Protein AF-J9EFP9-F1 (afdb_monomer_lite)

InterPro domains:
  IPR000242 Tyrosine-specific protein phosphatase, PTPase domain [PF00102] (1-44)
  IPR000387 Tyrosine-specific protein phosphatases domain [PS50056] (1-36)
  IPR029021 Protein-tyrosine phosphatase-like [G3DSA:3.90.190.10] (1-58)
  IPR029021 Protein-tyrosine phosphatase-like [SSF52799] (2-47)
  IPR052782 Oocyte-to-zygote transition regulator [PTHR46163] (2-72)

Secondary structure (DSSP, 8-state):
-HHHHHHTT----HHHHHHHHHHHSTT-S-SHHHHHHHHHHHHHHHHHTTSS---HHHHHHHHHHHHHHHHHHHHHHHHHH--

Sequence (83 aa):
MAVDRLKHSENLSIPDIVKELRDQRMHAVQNDQQYLFIYRMVIEILLAEDLLIKSPEITSLIKEYDDLIARKRQERNQKVKNE

Foldseek 3Di:
DLLVCVVVVHPDDLVNVQVVVCVVPPCDPVDPLNSLVSVLVVLVSCVVSVVDDDDPVSVVVNVVSVVVSVVVVVVVVVVVVVD

Radius of gyration: 14.72 Å; chains: 1; bounding box: 38×17×44 Å

Structure (mmCIF, N/CA/C/O backbone):
data_AF-J9EFP9-F1
#
_entry.id   AF-J9EFP9-F1
#
loop_
_atom_site.group_PDB
_atom_site.id
_atom_site.type_symbol
_atom_site.label_atom_id
_atom_site.label_alt_id
_atom_site.label_comp_id
_atom_site.label_asym_id
_atom_site.label_entity_id
_atom_site.label_seq_id
_atom_site.pdbx_PDB_ins_code
_atom_site.Cartn_x
_atom_site.Cartn_y
_atom_site.Cartn_z
_atom_site.occupancy
_atom_site.B_iso_or_equiv
_atom_site.auth_seq_id
_atom_site.auth_comp_id
_atom_site.auth_asym_id
_atom_site.auth_atom_id
_atom_site.pdbx_PDB_model_num
ATOM 1 N N . MET A 1 1 ? -6.888 -3.409 -14.050 1.00 66.38 1 MET A N 1
ATOM 2 C CA . MET A 1 1 ? -6.804 -3.511 -12.571 1.00 66.38 1 MET A CA 1
ATOM 3 C C . MET A 1 1 ? -5.697 -2.571 -12.084 1.00 66.38 1 MET A C 1
ATOM 5 O O . MET A 1 1 ? -4.841 -2.239 -12.893 1.00 66.38 1 MET A O 1
ATOM 9 N N . ALA A 1 2 ? -5.678 -2.122 -10.822 1.00 70.19 2 ALA A N 1
ATOM 10 C CA . ALA A 1 2 ? -4.635 -1.211 -10.306 1.00 70.19 2 ALA A CA 1
ATOM 11 C C . ALA A 1 2 ? -3.197 -1.702 -10.592 1.00 70.19 2 ALA A C 1
ATOM 13 O O . ALA A 1 2 ? -2.328 -0.914 -10.949 1.00 70.19 2 ALA A O 1
ATOM 14 N N . VAL A 1 3 ? -2.980 -3.020 -10.526 1.00 73.00 3 VAL A N 1
ATOM 15 C CA . VAL A 1 3 ? -1.708 -3.672 -10.877 1.00 73.00 3 VAL A CA 1
ATOM 16 C C . VAL A 1 3 ? -1.322 -3.426 -12.337 1.00 73.00 3 VAL A C 1
ATOM 18 O O . VAL A 1 3 ? -0.188 -3.059 -12.610 1.00 73.00 3 VAL A O 1
ATOM 21 N N . ASP A 1 4 ? -2.261 -3.554 -13.276 1.00 78.00 4 ASP A N 1
ATOM 22 C CA . ASP A 1 4 ? -1.981 -3.309 -14.695 1.00 78.00 4 ASP A CA 1
ATOM 23 C C . ASP A 1 4 ? -1.569 -1.855 -14.927 1.00 78.00 4 ASP A C 1
ATOM 25 O O . ASP A 1 4 ? -0.641 -1.592 -15.682 1.00 78.00 4 ASP A O 1
ATOM 29 N N . ARG A 1 5 ? -2.212 -0.902 -14.246 1.00 77.31 5 ARG A N 1
ATOM 30 C CA . ARG A 1 5 ? -1.882 0.527 -14.366 1.00 77.31 5 ARG A CA 1
ATOM 31 C C . ARG A 1 5 ? -0.469 0.826 -13.852 1.00 77.31 5 ARG A C 1
ATOM 33 O O . ARG A 1 5 ? 0.258 1.580 -14.494 1.00 77.31 5 ARG A O 1
ATOM 40 N N . LEU A 1 6 ? -0.047 0.161 -12.768 1.00 75.25 6 LEU A N 1
ATOM 41 C CA . LEU A 1 6 ? 1.338 0.220 -12.281 1.00 75.25 6 LEU A CA 1
ATOM 42 C C . LEU A 1 6 ? 2.334 -0.299 -13.332 1.00 75.25 6 LEU A C 1
ATOM 44 O O . LEU A 1 6 ? 3.365 0.333 -13.547 1.00 75.25 6 LEU A O 1
ATOM 48 N N . LYS A 1 7 ? 2.013 -1.391 -14.043 1.00 74.19 7 LYS A N 1
ATOM 49 C CA . LYS A 1 7 ? 2.872 -1.939 -15.114 1.00 74.19 7 LYS A CA 1
ATOM 50 C C . LYS A 1 7 ? 3.013 -1.004 -16.313 1.00 74.19 7 LYS A C 1
ATOM 52 O O . LYS A 1 7 ? 4.076 -0.944 -16.921 1.00 74.19 7 LYS A O 1
ATOM 57 N N . HIS A 1 8 ? 1.963 -0.258 -16.645 1.00 78.75 8 HIS A N 1
ATOM 58 C CA . HIS A 1 8 ? 1.972 0.675 -17.775 1.00 78.75 8 HIS A CA 1
ATOM 59 C C . HIS A 1 8 ? 2.538 2.060 -17.418 1.00 78.75 8 HIS A C 1
ATOM 61 O O . HIS A 1 8 ? 2.431 2.981 -18.223 1.00 78.75 8 HIS A O 1
ATOM 67 N N . SER A 1 9 ? 3.161 2.216 -16.238 1.00 65.44 9 SER A N 1
ATOM 68 C CA . SER A 1 9 ? 3.709 3.495 -15.756 1.00 65.44 9 SER A CA 1
ATOM 69 C C . SER A 1 9 ? 2.679 4.630 -15.736 1.00 65.44 9 SER A C 1
ATOM 71 O O . SER A 1 9 ? 3.020 5.804 -15.882 1.00 65.44 9 SER A O 1
ATOM 73 N N . GLU A 1 10 ? 1.401 4.294 -15.553 1.00 71.94 10 GLU A N 1
ATOM 74 C CA . GLU A 1 10 ? 0.386 5.311 -15.325 1.00 71.94 10 GLU A CA 1
ATOM 75 C C . GLU A 1 10 ? 0.572 5.907 -13.928 1.00 71.94 10 GLU A C 1
ATOM 77 O O . GLU A 1 10 ? 0.822 5.189 -12.957 1.00 71.94 10 GLU A O 1
ATOM 82 N N . ASN A 1 11 ? 0.404 7.226 -13.809 1.00 76.19 11 ASN A N 1
ATOM 83 C CA . ASN A 1 11 ? 0.381 7.890 -12.509 1.00 76.19 11 ASN A CA 1
ATOM 84 C C . ASN A 1 11 ? -0.815 7.371 -11.702 1.00 76.19 11 ASN A C 1
ATOM 86 O O . ASN A 1 11 ? -1.956 7.783 -11.920 1.00 76.19 11 ASN A O 1
ATOM 90 N N . LEU A 1 12 ? -0.539 6.459 -10.774 1.00 83.06 12 LEU A N 1
ATOM 91 C CA . LEU A 1 12 ? -1.518 5.872 -9.875 1.00 83.06 12 LEU A CA 1
ATOM 92 C C . LEU A 1 12 ? -1.127 6.193 -8.435 1.00 83.06 12 LEU A C 1
ATOM 94 O O . LEU A 1 12 ? -0.087 5.749 -7.947 1.00 83.06 12 LEU A O 1
ATOM 98 N N . SER A 1 13 ? -1.962 6.968 -7.745 1.00 90.88 13 SER A N 1
ATOM 99 C CA . SER A 1 13 ? -1.758 7.268 -6.330 1.00 90.88 13 SER A CA 1
ATOM 100 C C . SER A 1 13 ? -2.497 6.265 -5.437 1.00 90.88 13 SER A C 1
ATOM 102 O O . SER A 1 13 ? -3.496 5.665 -5.835 1.00 90.88 13 SER A O 1
ATOM 104 N N . ILE A 1 14 ? -2.045 6.090 -4.191 1.00 93.81 14 ILE A N 1
ATOM 105 C CA . ILE A 1 14 ? -2.751 5.230 -3.227 1.00 93.81 14 ILE A CA 1
ATOM 106 C C . ILE A 1 14 ? -4.211 5.678 -2.992 1.00 93.81 14 ILE A C 1
ATOM 108 O O . ILE A 1 14 ? -5.083 4.806 -2.961 1.00 93.81 14 ILE A O 1
ATOM 112 N N . PRO A 1 15 ? -4.531 6.986 -2.882 1.00 94.19 15 PRO A N 1
ATOM 113 C CA . PRO A 1 15 ? -5.920 7.446 -2.849 1.00 94.19 15 PRO A CA 1
ATOM 114 C C . PRO A 1 15 ? -6.768 6.970 -4.034 1.00 94.19 15 PRO A C 1
ATOM 116 O O . PRO A 1 15 ? -7.918 6.586 -3.821 1.00 94.19 15 PRO A O 1
ATOM 119 N N . ASP A 1 16 ? -6.209 6.941 -5.248 1.00 93.06 16 ASP A N 1
ATOM 120 C CA . ASP A 1 16 ? -6.922 6.457 -6.438 1.00 93.06 16 ASP A CA 1
ATOM 121 C C . ASP A 1 16 ? -7.232 4.963 -6.322 1.00 93.06 16 ASP A C 1
ATOM 123 O O . ASP A 1 16 ? -8.369 4.552 -6.545 1.00 93.06 16 ASP A O 1
ATOM 127 N N . ILE A 1 17 ? -6.261 4.160 -5.868 1.00 92.94 17 ILE A N 1
ATOM 128 C CA . ILE A 1 17 ? -6.458 2.724 -5.609 1.00 92.94 17 ILE A CA 1
ATOM 129 C C . ILE A 1 17 ? -7.582 2.515 -4.588 1.00 92.94 17 ILE A C 1
ATOM 131 O O . ILE A 1 17 ? -8.468 1.685 -4.783 1.00 92.94 17 ILE A O 1
ATOM 135 N N . VAL A 1 18 ? -7.579 3.274 -3.489 1.00 95.31 18 VAL A N 1
ATOM 136 C CA . VAL A 1 18 ? -8.609 3.156 -2.444 1.00 95.31 18 VAL A CA 1
ATOM 137 C C . VAL A 1 18 ? -9.983 3.577 -2.960 1.00 95.31 18 VAL A C 1
ATOM 139 O O . VAL A 1 18 ? -10.982 2.955 -2.595 1.00 95.31 18 VAL A O 1
ATOM 142 N N . LYS A 1 19 ? -10.044 4.608 -3.808 1.00 93.81 19 LYS A N 1
ATOM 143 C CA . LYS A 1 19 ? -11.282 5.041 -4.458 1.00 93.81 19 LYS A CA 1
ATOM 144 C C . LYS A 1 19 ? -11.840 3.936 -5.355 1.00 93.81 19 LYS A C 1
ATOM 146 O O . LYS A 1 19 ? -12.981 3.538 -5.153 1.00 93.81 19 LYS A O 1
ATOM 151 N N . GLU A 1 20 ? -11.022 3.364 -6.238 1.00 93.19 20 GLU A N 1
ATOM 152 C CA . GLU A 1 20 ? -11.429 2.247 -7.103 1.00 93.19 20 GLU A CA 1
ATOM 153 C C . GLU A 1 20 ? -11.921 1.035 -6.293 1.00 93.19 20 GLU A C 1
ATOM 155 O O . GLU A 1 20 ? -12.942 0.432 -6.624 1.00 93.19 20 GLU A O 1
ATOM 160 N N . LEU A 1 21 ? -11.241 0.696 -5.190 1.00 94.19 21 LEU A N 1
ATOM 161 C CA . LEU A 1 21 ? -11.669 -0.390 -4.300 1.00 94.19 21 LEU A CA 1
ATOM 162 C C . LEU A 1 21 ? -13.044 -0.119 -3.672 1.00 94.19 21 LEU A C 1
ATOM 164 O O . LEU A 1 21 ? -13.842 -1.045 -3.516 1.00 94.19 21 LEU A O 1
ATOM 168 N N . ARG A 1 22 ? -13.331 1.136 -3.309 1.00 96.06 22 ARG A N 1
ATOM 169 C CA . ARG A 1 22 ? -14.624 1.540 -2.734 1.00 96.06 22 ARG A CA 1
ATOM 170 C C . ARG A 1 22 ? -15.739 1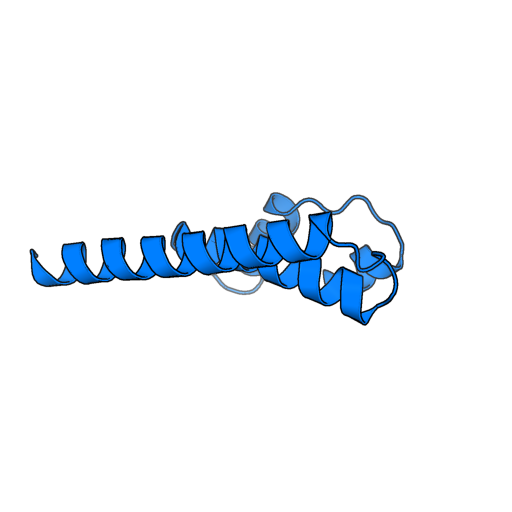.596 -3.770 1.00 96.06 22 ARG A C 1
ATOM 172 O O . ARG A 1 22 ? -16.872 1.272 -3.419 1.00 96.06 22 ARG A O 1
ATOM 179 N N . ASP A 1 23 ? -15.411 1.937 -5.013 1.00 95.44 23 ASP A N 1
ATOM 180 C CA . ASP A 1 23 ? -16.347 1.906 -6.139 1.00 95.44 23 ASP A CA 1
ATOM 181 C C . ASP A 1 23 ? -16.748 0.458 -6.483 1.00 95.44 23 ASP A C 1
ATOM 183 O O . ASP A 1 23 ? -17.901 0.194 -6.816 1.00 95.44 23 ASP A O 1
ATOM 187 N N . GLN A 1 24 ? -15.827 -0.505 -6.335 1.00 94.56 24 GLN A N 1
ATOM 188 C CA . GLN A 1 24 ? -16.116 -1.937 -6.514 1.00 94.56 24 GLN A CA 1
ATOM 189 C C . GLN A 1 24 ? -16.872 -2.556 -5.330 1.00 94.56 24 GLN A C 1
ATOM 191 O O . GLN A 1 24 ? -17.732 -3.419 -5.517 1.00 94.56 24 GLN A O 1
ATOM 196 N N . ARG A 1 25 ? -16.540 -2.156 -4.097 1.00 95.81 25 ARG A N 1
ATOM 197 C CA . ARG A 1 25 ? -17.196 -2.635 -2.877 1.00 95.81 25 ARG A CA 1
ATOM 198 C C . ARG A 1 25 ? -17.268 -1.517 -1.849 1.00 95.81 25 ARG A C 1
ATOM 200 O O . ARG A 1 25 ? -16.256 -1.140 -1.253 1.00 95.81 25 ARG A O 1
ATOM 207 N N . MET A 1 26 ? -18.490 -1.069 -1.556 1.00 94.12 26 MET A N 1
ATOM 208 C CA . MET A 1 26 ? -18.724 -0.123 -0.467 1.00 94.12 26 MET A CA 1
ATOM 209 C C . MET A 1 26 ? -18.055 -0.589 0.829 1.00 94.12 26 MET A C 1
ATOM 211 O O . MET A 1 26 ? -18.061 -1.773 1.175 1.00 94.12 26 MET A O 1
ATOM 215 N N . HIS A 1 27 ? -17.484 0.375 1.550 1.00 93.25 27 HIS A N 1
ATOM 216 C CA . HIS A 1 27 ? -16.724 0.148 2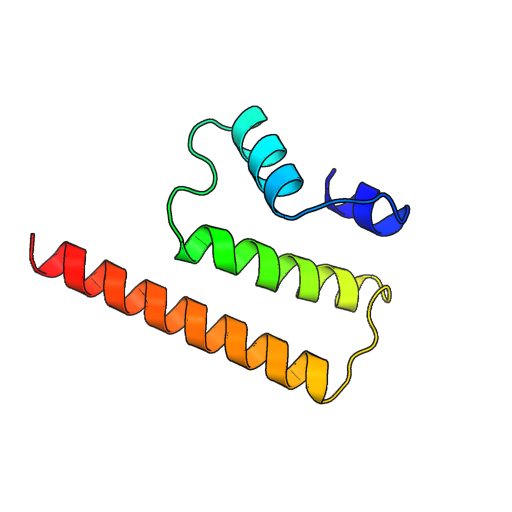.778 1.00 93.25 27 HIS A CA 1
ATOM 217 C C . HIS A 1 27 ? -15.476 -0.736 2.607 1.00 93.25 27 HIS A C 1
ATOM 219 O O . HIS A 1 27 ? -15.014 -1.336 3.577 1.00 93.25 27 HIS A O 1
ATOM 225 N N . ALA A 1 28 ? -14.881 -0.813 1.414 1.00 96.06 28 ALA A N 1
ATOM 226 C CA . ALA A 1 28 ? -13.488 -1.231 1.303 1.00 96.06 28 ALA A CA 1
ATOM 227 C C . ALA A 1 28 ? -12.576 -0.224 2.034 1.00 96.06 28 ALA A C 1
ATOM 229 O O . ALA A 1 28 ? -12.774 0.992 1.945 1.00 96.06 28 ALA A O 1
ATOM 230 N N . VAL A 1 29 ? -11.561 -0.736 2.740 1.00 96.69 29 VAL A N 1
ATOM 231 C CA . VAL A 1 29 ? -10.554 0.064 3.464 1.00 96.69 29 VAL A CA 1
ATOM 232 C C . VAL A 1 29 ? -11.193 0.988 4.517 1.00 96.69 29 VAL A C 1
ATOM 234 O O . VAL A 1 29 ? -11.404 2.183 4.296 1.00 96.69 29 VAL A O 1
ATOM 237 N N . GLN A 1 30 ? -11.522 0.417 5.675 1.00 96.12 30 GLN A N 1
ATOM 238 C CA . GLN A 1 30 ? -12.311 1.041 6.748 1.00 96.12 30 GLN A CA 1
ATOM 239 C C . GLN A 1 30 ? -11.470 1.661 7.866 1.00 96.12 30 GLN A C 1
ATOM 241 O O . GLN A 1 30 ? -12.005 2.364 8.716 1.00 96.12 30 GLN A O 1
ATOM 246 N N . ASN A 1 31 ? -10.170 1.374 7.917 1.00 96.00 31 ASN A N 1
ATOM 247 C CA . ASN A 1 31 ? -9.298 1.875 8.974 1.00 96.00 31 ASN A CA 1
ATOM 248 C C . ASN A 1 31 ? -7.881 2.163 8.470 1.00 96.00 31 ASN A C 1
ATOM 250 O O . ASN A 1 31 ? -7.483 1.738 7.383 1.00 96.00 31 ASN A O 1
ATOM 254 N N . ASP A 1 32 ? -7.128 2.889 9.293 1.00 96.62 32 ASP A N 1
ATOM 255 C CA . ASP A 1 32 ? -5.750 3.299 9.033 1.00 96.62 32 ASP A CA 1
ATOM 256 C C . ASP A 1 32 ? -4.809 2.104 8.819 1.00 96.62 32 ASP A C 1
ATOM 258 O O . ASP A 1 32 ? -4.000 2.132 7.896 1.00 96.62 32 ASP A O 1
ATOM 262 N N . GLN A 1 33 ? -4.959 1.018 9.585 1.00 97.44 33 GLN A N 1
ATOM 263 C CA . GLN A 1 33 ? -4.178 -0.207 9.383 1.00 97.44 33 GLN A CA 1
ATOM 264 C C . GLN A 1 33 ? -4.378 -0.780 7.970 1.00 97.44 33 GLN A C 1
ATOM 266 O O . GLN A 1 33 ? -3.409 -1.171 7.322 1.00 97.44 33 GLN A O 1
ATOM 271 N N . GLN A 1 34 ? -5.621 -0.844 7.485 1.00 97.50 34 GLN A N 1
ATOM 272 C CA . GLN A 1 34 ? -5.919 -1.326 6.133 1.00 97.50 34 GLN A CA 1
ATOM 273 C C . GLN A 1 34 ? -5.365 -0.383 5.064 1.00 97.50 34 GLN A C 1
ATOM 275 O O . GLN A 1 34 ? -4.854 -0.852 4.054 1.00 97.50 34 GLN A O 1
ATOM 280 N N . TYR A 1 35 ? -5.423 0.931 5.290 1.00 97.44 35 TYR A N 1
ATOM 281 C CA . TYR A 1 35 ? -4.855 1.915 4.370 1.00 97.44 35 TYR A CA 1
ATOM 282 C C . TYR A 1 35 ? -3.326 1.777 4.265 1.00 97.44 35 TYR A C 1
ATOM 284 O O . TYR A 1 35 ? -2.783 1.722 3.166 1.00 97.44 35 TYR A O 1
ATOM 292 N N . LEU A 1 36 ? -2.633 1.615 5.397 1.00 97.69 36 LEU A N 1
ATOM 293 C CA . LEU A 1 36 ? -1.188 1.353 5.445 1.00 97.69 36 LEU A CA 1
ATOM 294 C C . LEU A 1 36 ? -0.806 0.034 4.767 1.00 97.69 36 LEU A C 1
ATOM 296 O O . LEU A 1 36 ? 0.222 -0.046 4.098 1.00 97.69 36 LEU A O 1
ATOM 300 N N . PHE A 1 37 ? -1.652 -0.990 4.895 1.00 97.56 37 PHE A N 1
ATOM 301 C CA . PHE A 1 37 ? -1.438 -2.265 4.219 1.00 97.56 37 PHE A CA 1
ATOM 302 C C . PHE A 1 37 ? -1.424 -2.119 2.689 1.00 97.56 37 PHE A C 1
ATOM 304 O 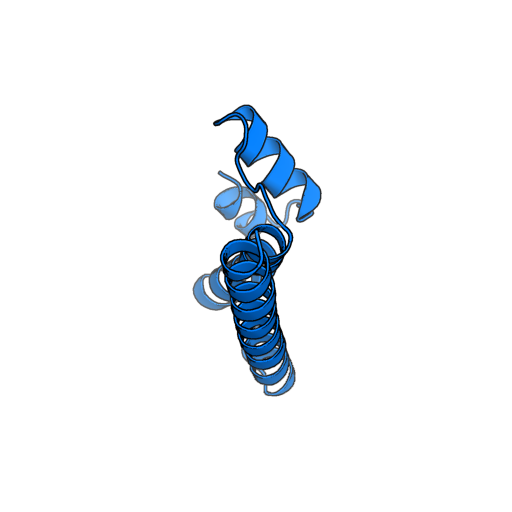O . PHE A 1 37 ? -0.672 -2.826 2.024 1.00 97.56 37 PHE A O 1
ATOM 311 N N . ILE A 1 38 ? -2.169 -1.164 2.119 1.00 96.88 38 ILE A N 1
ATOM 312 C CA . ILE A 1 38 ? -2.137 -0.905 0.670 1.00 96.88 38 ILE A CA 1
ATOM 313 C C . ILE A 1 38 ? -0.766 -0.385 0.235 1.00 96.88 38 ILE A C 1
ATOM 315 O O . ILE A 1 38 ? -0.227 -0.898 -0.740 1.00 96.88 38 ILE A O 1
ATOM 319 N N . TYR A 1 39 ? -0.155 0.549 0.973 1.00 96.12 39 TYR A N 1
ATOM 320 C CA . TYR A 1 39 ? 1.217 0.995 0.680 1.00 96.12 39 TYR A CA 1
ATOM 321 C C . TYR A 1 39 ? 2.195 -0.180 0.696 1.00 96.12 39 TYR A C 1
ATOM 323 O O . TYR A 1 39 ? 2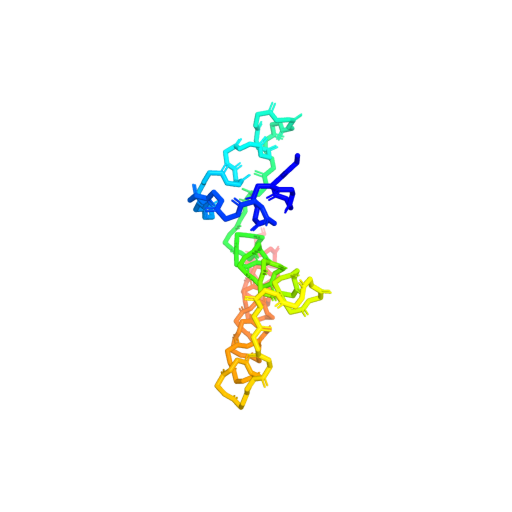.967 -0.363 -0.245 1.00 96.12 39 TYR A O 1
ATOM 331 N N . ARG A 1 40 ? 2.119 -1.017 1.738 1.00 97.50 40 ARG A N 1
ATOM 332 C CA . ARG A 1 40 ? 2.984 -2.191 1.879 1.00 97.50 40 ARG A CA 1
ATOM 333 C C . ARG A 1 40 ? 2.826 -3.175 0.715 1.00 97.50 40 ARG A C 1
ATOM 335 O O . ARG A 1 40 ? 3.832 -3.699 0.241 1.00 97.50 40 ARG A O 1
ATOM 342 N N . MET A 1 41 ? 1.598 -3.410 0.248 1.00 95.94 41 MET A N 1
ATOM 343 C CA . MET A 1 41 ? 1.318 -4.295 -0.891 1.00 95.94 41 MET A CA 1
ATOM 344 C C . MET A 1 41 ? 1.730 -3.696 -2.231 1.00 95.94 41 MET A C 1
ATOM 346 O O . MET A 1 41 ? 2.220 -4.428 -3.081 1.00 95.94 41 MET A O 1
ATOM 350 N N . VAL A 1 42 ? 1.597 -2.383 -2.422 1.00 94.19 42 VAL A N 1
ATOM 351 C CA . VAL A 1 42 ? 2.105 -1.726 -3.634 1.00 94.19 42 VAL A CA 1
ATOM 352 C C . VAL A 1 42 ? 3.621 -1.885 -3.729 1.00 94.19 42 VAL A C 1
ATOM 354 O O . VAL A 1 42 ? 4.108 -2.256 -4.789 1.00 94.19 42 VAL A O 1
ATOM 357 N N . ILE A 1 43 ? 4.361 -1.713 -2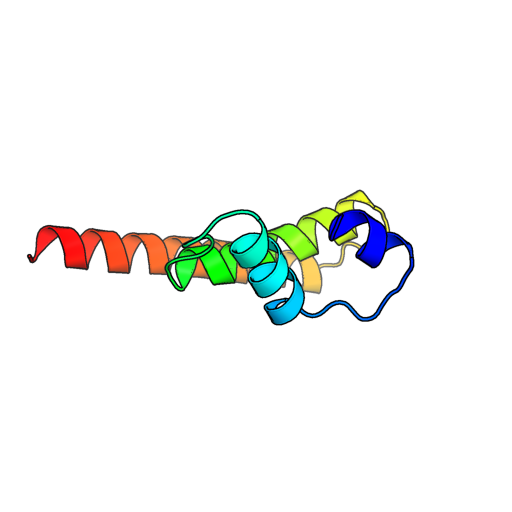.628 1.00 94.88 43 ILE A N 1
ATOM 358 C CA . ILE A 1 43 ? 5.812 -1.975 -2.605 1.00 94.88 43 ILE A CA 1
ATOM 359 C C . ILE A 1 43 ? 6.117 -3.434 -2.983 1.00 94.88 43 ILE A C 1
ATOM 361 O O . ILE A 1 43 ? 7.009 -3.678 -3.791 1.00 94.88 43 ILE A O 1
ATOM 365 N N . GLU A 1 44 ? 5.365 -4.399 -2.440 1.00 95.06 44 GLU A N 1
ATOM 366 C CA . GLU A 1 44 ? 5.538 -5.826 -2.760 1.00 95.06 44 GLU A CA 1
ATOM 367 C C . GLU A 1 44 ? 5.306 -6.114 -4.249 1.00 95.06 44 GLU A C 1
ATOM 369 O O . GLU A 1 44 ? 6.100 -6.810 -4.873 1.00 95.06 44 GLU A O 1
ATOM 374 N N . ILE A 1 45 ? 4.245 -5.547 -4.829 1.00 93.31 45 ILE A N 1
ATOM 375 C CA . ILE A 1 45 ? 3.910 -5.707 -6.248 1.00 93.31 45 ILE A CA 1
ATOM 376 C C . ILE A 1 45 ? 4.998 -5.094 -7.126 1.00 93.31 45 ILE A C 1
ATOM 378 O O . ILE A 1 45 ? 5.425 -5.722 -8.086 1.00 93.31 45 ILE A O 1
ATOM 382 N N . LEU A 1 46 ? 5.482 -3.895 -6.792 1.00 92.50 46 LEU A N 1
ATOM 383 C CA . LEU A 1 46 ? 6.551 -3.255 -7.556 1.00 92.50 46 LEU A CA 1
ATOM 384 C C . LEU A 1 46 ? 7.844 -4.085 -7.536 1.00 92.50 46 LEU A C 1
ATOM 386 O O . LEU A 1 46 ? 8.522 -4.159 -8.555 1.00 92.50 46 LEU A O 1
ATOM 390 N N . LEU A 1 47 ? 8.171 -4.729 -6.410 1.00 94.56 47 LEU A N 1
ATOM 391 C CA . LEU A 1 47 ? 9.302 -5.659 -6.323 1.00 94.56 47 LEU A CA 1
ATOM 392 C C . LEU A 1 47 ? 9.067 -6.944 -7.127 1.00 94.56 47 LEU A C 1
ATOM 394 O O . LEU A 1 47 ? 9.988 -7.424 -7.774 1.00 94.56 47 LEU A O 1
ATOM 398 N N . ALA A 1 48 ? 7.858 -7.508 -7.075 1.00 93.75 48 ALA A N 1
ATOM 399 C CA . ALA A 1 48 ? 7.519 -8.750 -7.774 1.00 93.75 48 ALA A CA 1
ATOM 400 C C . ALA A 1 48 ? 7.449 -8.589 -9.302 1.00 93.75 48 ALA A C 1
ATOM 402 O O . ALA A 1 48 ? 7.645 -9.556 -10.029 1.00 93.75 48 ALA A O 1
ATOM 403 N N . GLU A 1 49 ? 7.157 -7.378 -9.775 1.00 91.31 49 GLU A N 1
ATOM 404 C CA . GLU A 1 49 ? 7.070 -7.025 -11.197 1.00 91.31 49 GLU A CA 1
ATOM 405 C C . GLU A 1 49 ? 8.371 -6.403 -11.735 1.00 91.31 49 GLU A C 1
ATOM 407 O O . GLU A 1 49 ? 8.370 -5.843 -12.829 1.00 91.31 49 GLU A O 1
ATOM 412 N N . ASP A 1 50 ? 9.464 -6.444 -10.962 1.00 91.62 50 ASP A N 1
ATOM 413 C CA . ASP A 1 50 ? 10.766 -5.844 -11.300 1.00 91.62 50 ASP A CA 1
ATOM 414 C C . ASP A 1 50 ? 10.703 -4.330 -11.626 1.00 91.62 50 ASP A C 1
ATOM 416 O O . ASP A 1 50 ? 11.604 -3.764 -12.249 1.00 91.62 50 ASP A O 1
ATOM 420 N N . LEU A 1 51 ? 9.651 -3.640 -11.167 1.00 89.88 51 LEU A N 1
ATOM 421 C CA . LEU A 1 51 ? 9.453 -2.189 -11.311 1.00 89.88 51 LEU A CA 1
ATOM 422 C 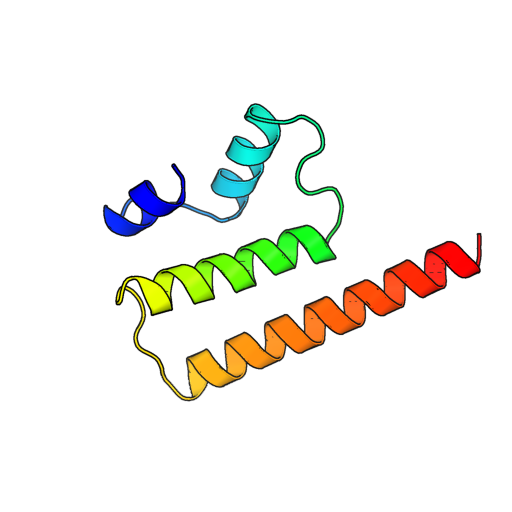C . LEU A 1 51 ? 10.162 -1.389 -10.208 1.00 89.88 51 LEU A C 1
ATOM 424 O O . LEU A 1 51 ? 10.325 -0.173 -10.318 1.00 89.88 51 LEU A O 1
ATOM 428 N N . LEU A 1 52 ? 10.573 -2.061 -9.131 1.00 92.25 52 LEU A N 1
ATOM 429 C CA . LEU A 1 52 ? 11.359 -1.508 -8.037 1.00 92.25 52 LEU A CA 1
ATOM 430 C C . LEU A 1 52 ? 12.555 -2.417 -7.757 1.00 92.25 52 LEU A C 1
ATOM 432 O O . LEU A 1 52 ? 12.421 -3.632 -7.649 1.00 92.25 52 LEU A O 1
ATOM 436 N N . ILE A 1 53 ? 13.734 -1.821 -7.587 1.00 94.81 53 ILE A N 1
ATOM 437 C CA . ILE A 1 53 ? 14.951 -2.563 -7.256 1.00 94.81 53 ILE A CA 1
ATOM 438 C C . ILE A 1 53 ? 15.007 -2.779 -5.746 1.00 94.81 53 ILE A C 1
ATOM 440 O O . ILE A 1 53 ? 14.904 -1.836 -4.958 1.00 94.81 53 ILE A O 1
ATOM 444 N N . LYS A 1 54 ? 15.225 -4.029 -5.331 1.00 95.62 54 LYS A N 1
ATOM 445 C CA . LYS A 1 54 ? 15.432 -4.353 -3.921 1.00 95.62 54 LYS A CA 1
ATOM 446 C C . LYS A 1 54 ? 16.762 -3.775 -3.437 1.00 95.62 54 LYS A C 1
ATOM 448 O O . LYS A 1 54 ? 17.827 -4.228 -3.844 1.00 95.62 54 LYS A O 1
ATOM 453 N N . SER A 1 55 ? 16.686 -2.814 -2.523 1.00 97.19 55 SER A N 1
ATOM 454 C CA . SER A 1 55 ? 17.842 -2.202 -1.866 1.00 97.19 55 SER A CA 1
ATOM 455 C C . SER A 1 55 ? 17.738 -2.307 -0.334 1.00 97.19 55 SER A C 1
ATOM 457 O O . SER A 1 55 ? 16.668 -2.656 0.193 1.00 97.19 55 SER A O 1
ATOM 459 N N . PRO A 1 56 ? 18.819 -2.026 0.417 1.00 97.94 56 PRO A N 1
ATOM 460 C CA . PRO A 1 56 ? 18.764 -1.930 1.876 1.00 97.94 56 PRO A CA 1
ATOM 461 C C . PRO A 1 56 ? 17.736 -0.901 2.371 1.00 97.94 56 PRO A C 1
ATOM 463 O O . PRO A 1 56 ? 17.040 -1.150 3.357 1.00 97.94 56 PRO A O 1
ATOM 466 N N . GLU A 1 57 ? 17.579 0.214 1.657 1.00 97.31 57 GLU A N 1
ATOM 467 C CA . GLU A 1 57 ? 16.597 1.263 1.952 1.00 97.31 57 GLU A CA 1
ATOM 468 C C . GLU A 1 57 ? 15.169 0.738 1.771 1.00 97.31 57 GLU A C 1
ATOM 470 O O . GLU A 1 57 ? 14.344 0.886 2.669 1.00 97.31 57 GLU A O 1
ATOM 475 N N . ILE A 1 58 ? 14.886 0.042 0.663 1.00 97.00 58 ILE A N 1
ATOM 476 C CA . ILE A 1 58 ? 13.569 -0.575 0.429 1.00 97.00 58 ILE A CA 1
ATOM 477 C C . ILE A 1 58 ? 13.278 -1.678 1.449 1.00 97.00 58 ILE A C 1
ATOM 479 O O . ILE A 1 58 ? 12.155 -1.805 1.932 1.00 97.00 58 ILE A O 1
ATOM 483 N N . THR A 1 59 ? 14.292 -2.456 1.826 1.00 97.88 59 THR A N 1
ATOM 484 C CA . THR A 1 59 ? 14.151 -3.492 2.858 1.00 97.88 59 THR A CA 1
ATOM 485 C C . THR A 1 59 ? 13.815 -2.874 4.218 1.00 97.88 59 THR A C 1
ATOM 487 O O . THR A 1 59 ? 12.957 -3.387 4.937 1.00 97.88 59 THR A O 1
ATOM 490 N N . SER A 1 60 ? 14.447 -1.747 4.549 1.00 98.19 60 SER A N 1
ATOM 491 C CA . SER A 1 60 ? 14.159 -0.989 5.770 1.00 98.19 60 SER A CA 1
ATOM 492 C C . SER A 1 60 ? 12.748 -0.404 5.736 1.00 98.19 60 SER A C 1
ATOM 494 O O . SER A 1 60 ? 11.998 -0.576 6.692 1.00 98.19 60 SER A O 1
ATOM 496 N N . LEU A 1 61 ? 12.341 0.170 4.601 1.00 97.12 61 LEU A N 1
ATOM 497 C CA . LEU A 1 61 ? 10.996 0.707 4.396 1.00 97.12 61 LEU A CA 1
ATOM 498 C C . LEU A 1 61 ? 9.912 -0.365 4.577 1.00 97.12 61 LEU A C 1
ATOM 500 O O . LEU A 1 61 ? 8.915 -0.134 5.257 1.00 97.12 61 LEU A O 1
ATOM 504 N N . ILE A 1 62 ? 10.110 -1.556 4.005 1.00 98.19 62 ILE A N 1
ATOM 505 C CA . ILE A 1 62 ? 9.213 -2.705 4.196 1.00 98.19 62 ILE A CA 1
ATOM 506 C C . ILE A 1 62 ? 9.051 -3.019 5.681 1.00 98.19 62 ILE A C 1
ATOM 508 O O . ILE A 1 62 ? 7.924 -3.113 6.169 1.00 98.19 62 ILE A O 1
ATOM 512 N N . LYS A 1 63 ? 10.173 -3.122 6.401 1.00 98.25 63 LYS A N 1
ATOM 513 C CA . LYS A 1 63 ? 10.171 -3.409 7.834 1.00 98.25 63 LYS A CA 1
ATOM 514 C C . LYS A 1 63 ? 9.437 -2.322 8.628 1.00 98.25 63 LYS A C 1
ATOM 516 O O . LYS A 1 63 ? 8.652 -2.648 9.512 1.00 98.25 63 LYS A O 1
ATOM 521 N N . GLU A 1 64 ? 9.651 -1.049 8.305 1.00 98.19 64 GLU A N 1
ATOM 522 C CA . GLU A 1 64 ? 8.956 0.075 8.944 1.00 98.19 64 GLU A CA 1
ATOM 523 C C . GLU A 1 64 ? 7.435 -0.005 8.758 1.00 98.19 64 GLU A C 1
ATOM 525 O O . GLU A 1 64 ? 6.685 0.190 9.719 1.00 98.19 64 GLU A O 1
ATOM 530 N N . TYR A 1 65 ? 6.965 -0.336 7.550 1.00 98.12 65 TYR A N 1
ATOM 531 C CA . TYR A 1 65 ? 5.537 -0.539 7.294 1.00 98.12 65 TYR A CA 1
ATOM 532 C C . TYR A 1 65 ? 4.979 -1.750 8.045 1.00 98.12 65 TYR A C 1
ATOM 534 O O . TYR A 1 65 ? 3.891 -1.649 8.617 1.00 98.12 65 TYR A O 1
ATOM 542 N N . ASP A 1 66 ? 5.704 -2.870 8.082 1.00 98.38 66 ASP A N 1
ATOM 543 C CA . ASP A 1 66 ? 5.282 -4.076 8.801 1.00 98.38 66 ASP A CA 1
ATOM 544 C C . ASP A 1 66 ? 5.147 -3.801 10.313 1.00 98.38 66 ASP A C 1
ATOM 546 O O . ASP A 1 66 ? 4.109 -4.105 10.916 1.00 98.38 66 ASP A O 1
ATOM 550 N N . ASP A 1 67 ? 6.139 -3.131 10.910 1.00 98.50 67 ASP A N 1
ATOM 551 C CA . ASP A 1 67 ? 6.133 -2.722 12.320 1.00 98.50 67 ASP A CA 1
ATOM 552 C C . ASP A 1 67 ? 4.978 -1.742 12.613 1.00 98.50 67 ASP A C 1
ATOM 554 O O . ASP A 1 67 ? 4.255 -1.874 13.610 1.00 98.50 67 ASP A O 1
ATOM 558 N N . LEU A 1 68 ? 4.743 -0.775 11.719 1.00 98.25 68 LEU A N 1
ATOM 559 C CA . LEU A 1 68 ? 3.663 0.201 11.854 1.00 98.25 68 LEU A CA 1
ATOM 560 C C . LEU A 1 68 ? 2.276 -0.455 11.771 1.00 98.25 68 LEU A C 1
ATOM 562 O O . LEU A 1 68 ? 1.399 -0.150 12.585 1.00 98.25 68 LEU A O 1
ATOM 566 N N . ILE A 1 69 ? 2.070 -1.370 10.822 1.00 98.38 69 ILE A N 1
ATOM 567 C CA . ILE A 1 69 ? 0.824 -2.133 10.666 1.00 98.38 69 ILE A CA 1
ATOM 568 C C . ILE A 1 69 ? 0.574 -2.998 11.906 1.00 98.38 69 ILE A C 1
ATOM 570 O O . ILE A 1 69 ? -0.555 -3.039 12.410 1.00 98.38 69 ILE A O 1
ATOM 574 N N . ALA A 1 70 ? 1.612 -3.652 12.436 1.00 98.06 70 ALA A N 1
ATOM 575 C CA . ALA A 1 70 ? 1.520 -4.444 13.659 1.00 98.06 70 ALA A CA 1
ATOM 576 C C . ALA A 1 70 ? 1.112 -3.580 14.862 1.00 98.06 70 ALA A C 1
ATOM 578 O O . ALA A 1 70 ? 0.179 -3.940 15.588 1.00 98.06 70 ALA A O 1
ATOM 579 N N . ARG A 1 71 ? 1.727 -2.402 15.027 1.00 98.06 71 ARG A N 1
ATOM 580 C CA . ARG A 1 71 ? 1.361 -1.438 16.074 1.00 98.06 71 ARG A CA 1
ATOM 581 C C . ARG A 1 71 ? -0.094 -0.981 15.943 1.00 98.06 71 ARG A C 1
ATOM 583 O O . ARG A 1 71 ? -0.846 -1.047 16.914 1.00 98.06 71 ARG A O 1
ATOM 590 N N . LYS A 1 72 ? -0.540 -0.613 14.736 1.00 97.44 72 LYS A N 1
ATOM 591 C CA . LYS A 1 72 ? -1.938 -0.216 14.478 1.00 97.44 72 LYS A CA 1
ATOM 592 C C . LYS A 1 72 ? -2.944 -1.326 14.765 1.00 97.44 72 LYS A C 1
ATOM 594 O O . LYS A 1 72 ? -4.035 -1.063 15.276 1.00 97.44 72 LYS A O 1
ATOM 599 N N . ARG A 1 73 ? -2.571 -2.581 14.510 1.00 96.25 73 ARG A N 1
ATOM 600 C CA . ARG A 1 73 ? -3.382 -3.745 14.885 1.00 96.25 73 ARG A CA 1
ATOM 601 C C . ARG A 1 73 ? -3.536 -3.866 16.400 1.00 96.25 73 ARG A C 1
ATOM 603 O O . ARG A 1 73 ? -4.643 -4.123 16.869 1.00 96.25 73 ARG A O 1
ATOM 610 N N . GLN A 1 74 ? -2.453 -3.681 17.152 1.00 96.31 74 GLN A N 1
ATOM 611 C CA . GLN A 1 74 ? -2.473 -3.733 18.616 1.00 96.31 74 GLN A CA 1
ATOM 612 C C . GLN A 1 74 ? -3.314 -2.598 19.211 1.00 96.31 74 GLN A C 1
ATOM 614 O O . GLN A 1 74 ? -4.181 -2.871 20.038 1.00 96.31 74 GLN A O 1
ATOM 619 N N . GLU A 1 75 ? -3.130 -1.359 18.740 1.00 95.88 75 GLU A N 1
ATOM 620 C CA . GLU A 1 75 ? -3.923 -0.191 19.160 1.00 95.88 75 GLU A CA 1
ATOM 621 C C . GLU A 1 75 ? -5.426 -0.441 18.988 1.00 95.88 75 GLU A C 1
ATOM 623 O O . GLU A 1 75 ? -6.209 -0.217 19.912 1.00 95.88 75 GLU A O 1
ATOM 628 N N . ARG A 1 76 ? -5.842 -0.954 17.822 1.00 93.31 76 ARG A N 1
ATOM 629 C CA . ARG A 1 76 ? -7.253 -1.269 17.569 1.00 93.31 76 ARG A CA 1
ATOM 630 C C . ARG A 1 76 ? -7.759 -2.381 18.484 1.00 93.31 76 ARG A C 1
ATOM 632 O O . ARG A 1 76 ? -8.839 -2.251 19.044 1.00 93.31 76 ARG A O 1
ATOM 639 N N . ASN A 1 77 ? -6.988 -3.454 18.655 1.00 93.44 77 ASN A N 1
ATOM 640 C CA . ASN A 1 77 ? -7.375 -4.552 19.540 1.00 93.44 77 ASN A CA 1
ATOM 641 C C . ASN A 1 77 ? -7.515 -4.091 20.998 1.00 93.44 77 ASN A C 1
ATOM 643 O O . ASN A 1 77 ? -8.363 -4.611 21.714 1.00 93.44 77 ASN A O 1
ATOM 647 N N . GLN A 1 78 ? -6.700 -3.129 21.440 1.00 93.38 78 GLN A N 1
ATOM 648 C CA . GLN A 1 78 ? -6.818 -2.552 22.775 1.00 93.38 78 GLN A CA 1
ATOM 649 C C . GLN A 1 78 ? -8.069 -1.679 22.912 1.00 93.38 78 GLN A C 1
ATOM 651 O O . GLN A 1 78 ? -8.738 -1.763 23.934 1.00 93.38 78 GLN A O 1
ATOM 656 N N . LYS A 1 79 ? -8.413 -0.885 21.887 1.00 89.19 79 LYS A N 1
ATOM 657 C CA . LYS A 1 79 ? -9.658 -0.097 21.874 1.00 89.19 79 LYS A CA 1
ATOM 658 C C . LYS A 1 79 ? -10.891 -0.990 21.986 1.00 89.19 79 LYS A C 1
ATOM 660 O O . LYS A 1 79 ? -11.687 -0.780 22.884 1.00 89.19 79 LYS A O 1
ATOM 665 N N . VAL A 1 80 ? -10.963 -2.048 21.176 1.00 88.12 80 VAL A N 1
ATOM 666 C CA . VAL A 1 80 ? -12.082 -3.012 21.196 1.00 88.12 80 VAL A CA 1
ATOM 667 C C . VAL A 1 80 ? -12.218 -3.733 22.544 1.00 88.12 80 VAL A C 1
ATOM 669 O O . VAL A 1 80 ? -13.310 -4.136 22.909 1.00 88.12 80 VAL A O 1
ATOM 672 N N . LYS A 1 81 ? -11.124 -3.923 23.295 1.00 84.31 81 LYS A N 1
ATOM 673 C CA . LYS A 1 81 ? -11.169 -4.526 24.642 1.00 84.31 81 LYS A CA 1
ATOM 674 C C . LYS A 1 81 ? -11.649 -3.568 25.735 1.00 84.31 81 LYS A C 1
ATOM 676 O O . LYS A 1 81 ? -12.012 -4.037 26.808 1.00 84.31 81 LYS A O 1
ATOM 681 N N . ASN A 1 82 ? -11.543 -2.263 25.501 1.00 79.88 82 ASN A N 1
ATOM 682 C CA . ASN A 1 82 ? -11.866 -1.221 26.475 1.00 79.88 82 ASN A CA 1
ATOM 683 C C . ASN A 1 82 ? -13.281 -0.637 26.267 1.00 79.88 82 ASN A C 1
ATOM 685 O O . ASN A 1 82 ? -13.668 0.253 27.023 1.00 79.88 82 ASN A O 1
ATOM 689 N N . GLU A 1 83 ? -13.998 -1.098 25.240 1.00 66.69 83 GLU A N 1
ATOM 690 C CA . GLU A 1 83 ? -15.397 -0.783 24.905 1.00 66.69 83 GLU A CA 1
ATOM 691 C C . GLU A 1 83 ? -16.329 -1.892 25.412 1.00 66.69 83 GLU A C 1
ATOM 693 O O . GLU A 1 83 ? -17.440 -1.546 25.874 1.00 66.69 83 GLU A O 1
#

pLDDT: mean 91.67, std 8.61, range [65.44, 98.5]

Organism: Wuchereria bancrofti (NCBI:txid6293)